Protein AF-A0A227ITV8-F1 (afdb_monomer_lite)

Radius of gyration: 12.88 Å; chains: 1; bounding box: 32×25×30 Å

pLDDT: mean 78.88, std 14.53, range [44.91, 95.75]

Organism: Vibrio parahaemolyticus (NCBI:txid670)

Secondary structure (DSSP, 8-state):
--HHHHHTTSPTT-EEEEEEE-TTS-EEEEEEEEEEEETTTEEEEPPPS--HHHHHHH--TT-EEEEEE--SSSS-------

Structure (mmCIF, N/CA/C/O backbone):
data_AF-A0A227ITV8-F1
#
_entry.id   AF-A0A227ITV8-F1
#
loop_
_atom_site.group_PDB
_atom_site.id
_atom_site.type_symbol
_atom_site.label_atom_id
_atom_site.label_alt_id
_atom_site.label_comp_id
_atom_site.label_asym_id
_atom_site.label_entity_id
_atom_site.label_seq_id
_atom_site.pdbx_PDB_ins_code
_atom_site.Cartn_x
_atom_site.Cartn_y
_atom_site.Cartn_z
_atom_site.occupancy
_atom_site.B_iso_or_equiv
_atom_site.auth_seq_id
_atom_site.auth_comp_id
_atom_site.auth_asym_id
_atom_site.auth_atom_id
_atom_site.pdbx_PDB_model_num
ATOM 1 N N . LEU A 1 1 ? 3.438 13.888 -13.859 1.00 44.97 1 LEU A N 1
ATOM 2 C CA . LEU A 1 1 ? 3.723 12.440 -13.880 1.00 44.97 1 LEU A CA 1
ATOM 3 C C . LEU A 1 1 ? 2.394 11.711 -13.874 1.00 44.97 1 LEU A C 1
ATOM 5 O O . LEU A 1 1 ? 1.586 11.995 -12.998 1.00 44.97 1 LEU A O 1
ATOM 9 N N . ASN A 1 2 ? 2.130 10.884 -14.884 1.00 51.66 2 ASN A N 1
ATOM 10 C CA . ASN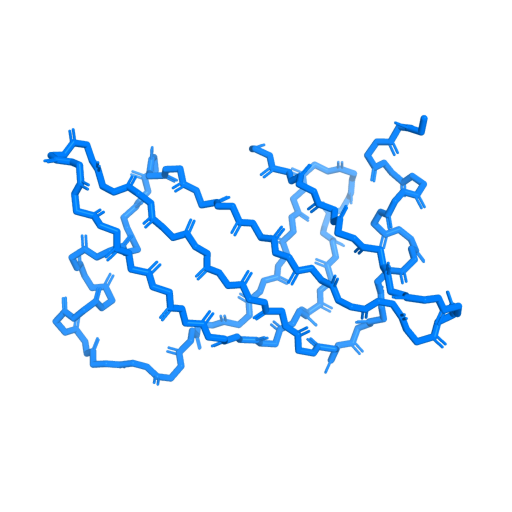 A 1 2 ? 0.974 9.988 -14.859 1.00 51.66 2 ASN A CA 1
ATOM 11 C C . ASN A 1 2 ? 1.294 8.789 -13.932 1.00 51.66 2 ASN A C 1
ATOM 13 O O . ASN A 1 2 ? 2.459 8.545 -13.612 1.00 51.66 2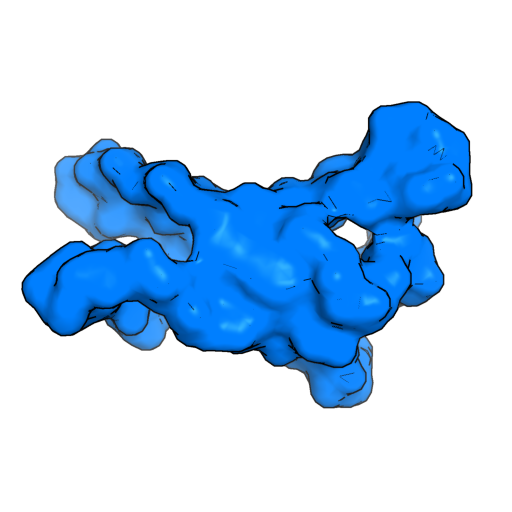 ASN A O 1
ATOM 17 N N . SER A 1 3 ? 0.274 8.068 -13.465 1.00 56.53 3 SER A N 1
ATOM 18 C CA . SER A 1 3 ? 0.443 6.929 -12.547 1.00 56.53 3 SER A CA 1
ATOM 19 C C . SER A 1 3 ? 1.302 5.808 -13.148 1.00 56.53 3 SER A C 1
ATOM 21 O O . SER A 1 3 ? 2.050 5.153 -12.429 1.00 56.53 3 SER A O 1
ATOM 23 N N . THR A 1 4 ? 1.246 5.630 -14.469 1.00 58.75 4 THR A N 1
ATOM 24 C CA . THR A 1 4 ? 1.982 4.603 -15.218 1.00 58.75 4 THR A CA 1
ATOM 25 C C . THR A 1 4 ? 3.499 4.811 -15.160 1.00 58.75 4 THR A C 1
ATOM 27 O O . THR A 1 4 ? 4.237 3.869 -14.879 1.00 58.75 4 THR A O 1
ATOM 30 N N . ASP A 1 5 ? 3.968 6.047 -15.346 1.00 59.38 5 ASP A N 1
ATOM 31 C CA . ASP A 1 5 ? 5.391 6.406 -15.293 1.00 59.38 5 ASP A CA 1
ATOM 32 C C . ASP A 1 5 ? 5.949 6.242 -13.877 1.00 59.38 5 ASP A C 1
ATOM 34 O O . ASP A 1 5 ? 7.117 5.914 -13.691 1.00 59.38 5 ASP A O 1
ATOM 38 N N . ALA A 1 6 ? 5.103 6.465 -12.871 1.00 62.97 6 ALA A N 1
ATOM 39 C CA . ALA A 1 6 ? 5.467 6.326 -11.474 1.00 62.97 6 ALA A CA 1
ATOM 40 C C . ALA A 1 6 ? 5.607 4.844 -11.086 1.00 62.97 6 ALA A C 1
ATOM 42 O O . ALA A 1 6 ? 6.631 4.450 -10.535 1.00 62.97 6 ALA A O 1
ATOM 43 N N . MET A 1 7 ? 4.631 4.001 -11.441 1.00 63.66 7 MET A N 1
ATOM 44 C CA . MET A 1 7 ? 4.654 2.563 -11.138 1.00 63.66 7 MET A CA 1
ATOM 45 C C . MET A 1 7 ? 5.817 1.827 -11.814 1.00 63.66 7 MET A C 1
ATOM 47 O O . MET A 1 7 ? 6.385 0.920 -11.213 1.00 63.66 7 MET A O 1
ATOM 51 N N . ALA A 1 8 ? 6.238 2.259 -13.008 1.00 64.19 8 ALA A N 1
ATOM 52 C CA . ALA A 1 8 ? 7.424 1.725 -13.683 1.00 64.19 8 ALA A CA 1
ATOM 53 C C . ALA A 1 8 ? 8.742 1.968 -12.914 1.00 64.19 8 ALA A C 1
ATOM 55 O O . ALA A 1 8 ? 9.760 1.353 -13.231 1.00 64.19 8 ALA A O 1
ATOM 56 N N . MET A 1 9 ? 8.744 2.862 -11.918 1.00 67.62 9 MET A N 1
ATOM 57 C CA . MET A 1 9 ? 9.905 3.134 -11.065 1.00 67.62 9 MET A CA 1
ATOM 58 C C . MET A 1 9 ? 9.948 2.280 -9.791 1.00 67.62 9 MET A C 1
ATOM 60 O O . MET A 1 9 ? 10.942 2.357 -9.063 1.00 67.62 9 MET A O 1
ATOM 64 N N . VAL A 1 10 ? 8.908 1.489 -9.501 1.00 71.94 10 VAL A N 1
ATOM 65 C CA . VAL A 1 10 ? 8.897 0.557 -8.364 1.00 71.94 10 VAL A CA 1
ATOM 66 C C . VAL A 1 10 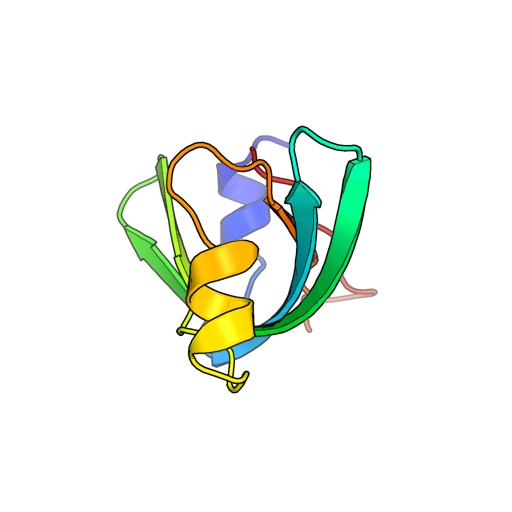? 9.457 -0.780 -8.809 1.00 71.94 10 VAL A C 1
ATOM 68 O O . VAL A 1 10 ? 8.972 -1.388 -9.761 1.00 71.94 10 VAL A O 1
ATOM 71 N N . GLU A 1 11 ? 10.480 -1.245 -8.107 1.00 74.81 11 GLU A N 1
ATOM 72 C CA . GLU A 1 11 ? 11.067 -2.552 -8.364 1.00 74.81 11 GLU A CA 1
ATOM 73 C C . GLU A 1 11 ? 10.164 -3.658 -7.808 1.00 74.81 11 GLU A C 1
ATOM 75 O O . GLU A 1 11 ? 9.632 -3.542 -6.700 1.00 74.81 11 GLU A O 1
ATOM 80 N N . HIS A 1 12 ? 9.977 -4.740 -8.564 1.00 82.44 12 HIS A N 1
ATOM 81 C CA . HIS A 1 12 ? 9.285 -5.916 -8.042 1.00 82.44 12 HIS A CA 1
ATOM 82 C C . HIS A 1 12 ? 10.046 -6.462 -6.823 1.00 82.44 12 HIS A C 1
ATOM 84 O O . HIS A 1 12 ? 11.274 -6.467 -6.793 1.00 82.44 12 HIS A O 1
ATOM 90 N N . GLY A 1 13 ? 9.342 -6.949 -5.809 1.00 82.25 13 GLY A N 1
ATOM 91 C CA . GLY A 1 13 ? 9.969 -7.423 -4.575 1.00 82.25 13 GLY A CA 1
ATOM 92 C C . GLY A 1 13 ? 10.438 -6.312 -3.629 1.00 82.25 13 GLY A C 1
ATOM 93 O O . GLY A 1 13 ? 10.993 -6.624 -2.579 1.00 82.25 13 GLY A O 1
ATOM 94 N N . SER A 1 14 ? 10.229 -5.034 -3.963 1.00 85.38 14 SER A N 1
ATOM 95 C CA . SER A 1 14 ? 10.546 -3.931 -3.049 1.00 85.38 14 SER A CA 1
ATOM 96 C C . SER A 1 14 ? 9.565 -3.866 -1.877 1.00 85.38 14 SER A C 1
ATOM 98 O O . SER A 1 14 ? 8.386 -4.217 -1.999 1.00 85.38 14 SER A O 1
ATOM 100 N N . GLU A 1 15 ? 10.053 -3.394 -0.730 1.00 87.81 15 GLU A N 1
ATOM 101 C CA . GLU A 1 15 ? 9.206 -3.136 0.431 1.00 87.81 15 GLU A CA 1
ATOM 102 C C . GLU A 1 15 ? 8.374 -1.864 0.210 1.00 87.81 15 GLU A C 1
ATOM 104 O O . GLU A 1 15 ? 8.875 -0.814 -0.206 1.00 87.81 15 GLU A O 1
ATOM 109 N N . VAL A 1 16 ? 7.084 -1.954 0.527 1.00 87.81 16 VAL A N 1
ATOM 110 C CA . VAL A 1 16 ? 6.135 -0.843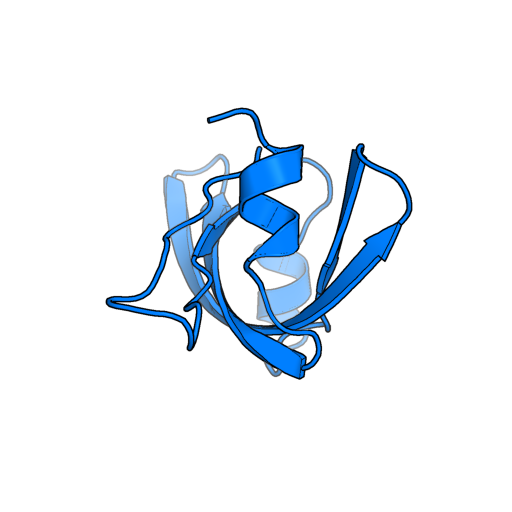 0.488 1.00 87.81 16 VAL A CA 1
ATOM 111 C C . VAL A 1 16 ? 5.472 -0.656 1.843 1.00 87.81 16 VAL A C 1
ATOM 113 O O . VAL A 1 16 ? 5.151 -1.609 2.547 1.00 87.81 16 VAL A O 1
ATOM 116 N N . THR A 1 17 ? 5.224 0.597 2.210 1.00 90.50 17 THR A N 1
ATOM 117 C CA . THR A 1 17 ? 4.437 0.949 3.394 1.00 90.50 17 THR A CA 1
ATOM 118 C C . THR A 1 17 ? 2.976 1.141 3.009 1.00 90.50 17 THR A C 1
ATOM 120 O O . THR A 1 17 ? 2.658 1.941 2.130 1.00 90.50 17 THR A O 1
ATOM 123 N N . LEU A 1 18 ? 2.080 0.456 3.710 1.00 90.38 18 LEU A N 1
ATOM 124 C CA . LEU A 1 18 ? 0.631 0.547 3.571 1.00 90.38 18 LEU A CA 1
ATOM 125 C C . LEU A 1 18 ? 0.080 1.373 4.731 1.00 90.38 18 LEU A C 1
ATOM 127 O O . LEU A 1 18 ? 0.268 1.017 5.890 1.00 90.38 18 LEU A O 1
ATOM 131 N N . ASN A 1 19 ? -0.603 2.475 4.430 1.00 91.19 19 ASN A N 1
ATOM 132 C CA . ASN A 1 19 ? -1.276 3.312 5.418 1.00 91.19 19 ASN A CA 1
ATOM 133 C C . ASN A 1 19 ? -2.784 3.309 5.160 1.00 91.19 19 ASN A C 1
ATOM 135 O O . ASN A 1 19 ? -3.291 4.015 4.282 1.00 91.19 19 ASN A O 1
ATOM 139 N N . VAL A 1 20 ? -3.486 2.497 5.939 1.00 89.62 20 VAL A N 1
ATOM 140 C CA . VAL A 1 20 ? -4.932 2.307 5.883 1.00 89.62 20 VAL A CA 1
ATOM 141 C C . VAL A 1 20 ? -5.610 3.349 6.765 1.00 89.62 20 VAL A C 1
ATOM 143 O O . VAL A 1 20 ? -5.232 3.541 7.921 1.00 89.62 20 VAL A O 1
ATOM 146 N N . THR A 1 21 ? -6.649 4.003 6.245 1.00 88.00 21 THR A N 1
ATOM 147 C CA . THR A 1 21 ? -7.573 4.799 7.066 1.00 88.00 21 THR A CA 1
ATOM 148 C C . THR A 1 21 ? -8.973 4.211 6.956 1.00 88.00 21 THR A C 1
ATOM 150 O O . THR A 1 21 ? -9.596 4.256 5.898 1.00 88.00 21 THR A O 1
ATOM 153 N N . THR A 1 22 ? -9.460 3.647 8.059 1.00 87.81 22 THR A N 1
ATOM 154 C CA . THR A 1 22 ? -10.814 3.084 8.142 1.00 87.81 22 THR A CA 1
ATOM 155 C C . THR A 1 22 ? -11.880 4.191 8.070 1.00 87.81 22 THR A C 1
ATOM 157 O O . THR A 1 22 ? -11.590 5.342 8.417 1.00 87.81 22 THR A O 1
ATOM 160 N N . PRO A 1 23 ? -13.138 3.880 7.696 1.00 83.25 23 PRO A N 1
ATOM 161 C CA . PRO A 1 23 ? -14.227 4.864 7.649 1.00 83.25 23 PRO A CA 1
ATOM 162 C C . PRO A 1 23 ? -14.519 5.554 8.990 1.00 83.25 23 PRO A C 1
ATOM 164 O O . PRO A 1 23 ? -15.006 6.681 9.012 1.00 83.25 23 PRO A O 1
ATOM 167 N N . VAL A 1 24 ? -14.195 4.895 10.106 1.00 87.38 24 VAL A N 1
ATOM 168 C CA . VAL A 1 24 ? -14.333 5.443 11.467 1.00 87.38 24 VAL A CA 1
ATOM 169 C C . VAL A 1 24 ? -13.131 6.297 11.897 1.00 87.38 24 VAL A C 1
ATOM 171 O O . VAL A 1 24 ? -13.088 6.783 13.023 1.00 87.38 24 VAL A O 1
ATOM 174 N N . GLY A 1 25 ? -12.153 6.507 11.008 1.00 84.31 25 GLY A N 1
ATOM 175 C CA . GLY A 1 25 ? -10.993 7.373 11.227 1.00 84.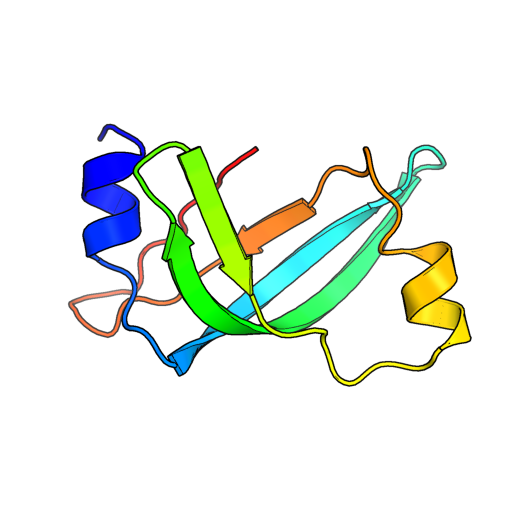31 25 GLY A CA 1
ATOM 176 C C . GLY A 1 25 ? -9.782 6.690 11.867 1.00 84.31 25 GLY A C 1
ATOM 177 O O . GLY A 1 25 ? -8.736 7.327 12.002 1.00 84.31 25 GLY A O 1
ATOM 178 N N . THR A 1 26 ? -9.875 5.405 12.223 1.00 90.00 26 THR A N 1
ATOM 179 C CA . THR A 1 26 ? -8.734 4.635 12.740 1.00 90.00 26 THR A CA 1
ATOM 180 C C . THR A 1 26 ? -7.689 4.460 11.647 1.00 90.00 26 THR A C 1
ATOM 182 O O . THR A 1 26 ? -8.026 4.077 10.522 1.00 90.00 26 THR A O 1
ATOM 185 N N . LYS A 1 27 ? -6.427 4.734 11.988 1.00 90.06 27 LYS A N 1
ATOM 186 C CA . LYS A 1 27 ? -5.278 4.591 11.092 1.00 90.06 27 LYS A CA 1
ATOM 187 C C . LYS A 1 27 ? -4.484 3.345 11.446 1.00 90.06 27 LYS A C 1
ATOM 189 O O . LYS A 1 27 ? -4.258 3.083 12.624 1.00 90.06 27 LYS A O 1
ATOM 194 N N . PHE A 1 28 ? -4.018 2.642 10.427 1.00 92.50 28 PHE A N 1
ATOM 195 C CA . PHE A 1 28 ? -3.163 1.474 10.572 1.00 92.50 28 PHE A CA 1
ATOM 196 C C . PHE A 1 28 ? -2.028 1.539 9.558 1.00 92.50 28 PHE A C 1
ATOM 198 O O . PHE A 1 28 ? -2.257 1.834 8.385 1.00 92.50 28 PHE A O 1
ATOM 205 N N . ILE A 1 29 ? -0.801 1.302 10.020 1.00 92.94 29 ILE A N 1
ATOM 206 C CA . ILE A 1 29 ? 0.399 1.342 9.186 1.00 92.94 29 ILE A CA 1
ATOM 207 C C . ILE A 1 29 ? 1.091 -0.009 9.291 1.00 92.94 29 ILE A C 1
ATOM 209 O O . ILE A 1 29 ? 1.356 -0.481 10.392 1.00 92.94 29 ILE A O 1
ATOM 213 N N . THR A 1 30 ? 1.400 -0.604 8.146 1.00 93.88 30 THR A N 1
ATOM 214 C CA . THR A 1 30 ? 2.172 -1.846 8.052 1.00 93.88 30 THR A CA 1
ATOM 215 C C . THR A 1 30 ? 3.058 -1.826 6.809 1.00 93.88 30 THR A C 1
ATOM 217 O O . THR A 1 30 ? 2.913 -0.939 5.962 1.00 93.88 30 THR A O 1
ATOM 220 N N . THR A 1 31 ? 3.980 -2.775 6.689 1.00 93.00 31 THR A N 1
ATOM 221 C CA . THR A 1 31 ? 4.791 -2.976 5.484 1.00 93.00 31 THR A CA 1
ATOM 222 C C . THR A 1 31 ? 4.425 -4.284 4.794 1.00 93.00 31 THR A C 1
ATOM 224 O O . THR A 1 31 ? 3.893 -5.209 5.409 1.00 93.00 31 THR A O 1
ATOM 227 N N . SER A 1 32 ? 4.649 -4.334 3.485 1.00 92.69 32 SER A N 1
ATOM 228 C CA . SER A 1 32 ? 4.497 -5.545 2.683 1.00 92.69 32 SER A CA 1
ATOM 229 C C . SER A 1 32 ? 5.390 -5.490 1.444 1.00 92.69 32 SER A C 1
ATOM 231 O O . SER A 1 32 ? 6.052 -4.484 1.190 1.00 92.69 32 SER A O 1
ATOM 233 N N . THR A 1 33 ? 5.390 -6.558 0.659 1.00 90.94 33 THR A N 1
ATOM 234 C CA . THR A 1 33 ? 6.163 -6.675 -0.577 1.00 90.94 33 THR A CA 1
ATOM 235 C C . THR A 1 33 ? 5.314 -6.274 -1.778 1.00 90.94 33 THR A C 1
ATOM 237 O O . THR A 1 33 ? 4.210 -6.787 -1.980 1.00 90.94 33 THR A O 1
ATOM 240 N N . PHE A 1 34 ? 5.830 -5.389 -2.627 1.00 88.25 34 PHE A N 1
ATOM 241 C CA . PHE A 1 34 ? 5.219 -5.105 -3.920 1.00 88.25 34 PHE A CA 1
ATOM 242 C C . PHE A 1 34 ? 5.520 -6.222 -4.920 1.00 88.25 34 PHE A C 1
ATOM 244 O O . PHE A 1 34 ? 6.677 -6.500 -5.223 1.00 88.25 34 PHE A O 1
ATOM 251 N N . VAL A 1 35 ? 4.480 -6.846 -5.471 1.00 88.62 35 VAL A N 1
ATOM 252 C CA . VAL A 1 35 ? 4.624 -7.936 -6.448 1.00 88.62 35 VAL A CA 1
ATOM 253 C C . VAL A 1 35 ? 4.747 -7.378 -7.863 1.00 88.62 35 VAL A C 1
ATOM 255 O O . VAL A 1 35 ? 5.584 -7.830 -8.641 1.00 88.62 35 VAL A O 1
ATOM 258 N N . GLY A 1 36 ? 3.925 -6.386 -8.210 1.00 82.62 36 GLY A N 1
ATOM 259 C CA . GLY A 1 36 ? 3.928 -5.791 -9.542 1.00 82.62 36 GLY A CA 1
ATOM 260 C C . GLY A 1 36 ? 2.614 -5.108 -9.898 1.00 82.62 36 GLY A C 1
ATOM 261 O O . GLY A 1 36 ? 1.806 -4.765 -9.036 1.00 82.62 36 GLY A O 1
ATOM 262 N N . CYS A 1 37 ? 2.384 -4.918 -11.194 1.00 81.75 37 CYS A N 1
ATOM 263 C CA . CYS A 1 37 ? 1.134 -4.376 -11.718 1.00 81.75 37 CYS A CA 1
ATOM 264 C C . CYS A 1 37 ? 0.529 -5.353 -12.714 1.00 81.75 37 CYS A C 1
ATOM 266 O O . CYS A 1 37 ? 1.226 -5.871 -13.586 1.00 81.75 37 CYS A O 1
ATOM 268 N N . HIS A 1 38 ? -0.777 -5.571 -12.616 1.00 80.25 38 HIS A N 1
ATOM 269 C CA . HIS A 1 38 ? -1.526 -6.205 -13.686 1.00 80.25 38 HIS A CA 1
ATOM 270 C C . HIS A 1 38 ? -2.140 -5.105 -14.545 1.00 80.25 38 HIS A C 1
ATOM 272 O O . HIS A 1 38 ? -3.025 -4.376 -14.090 1.00 80.25 38 HIS A O 1
ATOM 278 N N . SER A 1 39 ? -1.685 -4.995 -15.796 1.00 77.62 39 SER A N 1
ATOM 279 C CA . SER A 1 39 ? -2.014 -3.883 -16.702 1.00 77.62 39 SER A CA 1
ATOM 280 C C . SER A 1 39 ? -1.664 -2.507 -16.092 1.00 77.62 39 SER A C 1
ATOM 282 O O . SER A 1 39 ? -0.757 -2.417 -15.269 1.00 77.62 39 SER A O 1
ATOM 284 N N . ASN A 1 40 ? -2.363 -1.435 -16.484 1.00 71.62 40 ASN A N 1
ATOM 285 C CA . ASN A 1 40 ? -2.126 -0.070 -15.983 1.00 71.62 40 ASN A CA 1
ATOM 286 C C . ASN A 1 40 ? -3.065 0.331 -14.828 1.00 71.62 40 ASN A C 1
ATOM 288 O O . ASN A 1 40 ? -3.070 1.489 -14.417 1.00 71.62 40 ASN A O 1
ATOM 292 N N . ASN A 1 41 ? -3.888 -0.600 -14.333 1.00 73.06 41 ASN A N 1
ATOM 293 C CA . ASN A 1 41 ? -5.022 -0.278 -13.460 1.00 73.06 41 ASN A CA 1
ATOM 294 C C . ASN A 1 41 ? -4.981 -0.961 -12.090 1.00 73.06 41 ASN A C 1
ATOM 296 O O . ASN A 1 41 ? -5.802 -0.633 -11.237 1.00 73.06 41 ASN A O 1
ATOM 300 N N . THR A 1 42 ? -4.084 -1.923 -11.861 1.00 79.12 42 THR A N 1
ATOM 301 C CA . THR A 1 42 ? -4.092 -2.706 -10.620 1.00 79.12 42 THR A CA 1
ATOM 302 C C . THR A 1 42 ? -2.678 -2.983 -10.139 1.00 79.12 42 THR A C 1
ATOM 304 O O . THR A 1 42 ? -1.868 -3.547 -10.872 1.00 79.12 42 THR A O 1
ATOM 307 N N . ALA A 1 43 ? -2.399 -2.614 -8.890 1.00 81.75 43 ALA A N 1
ATOM 308 C CA . ALA A 1 43 ? -1.193 -3.006 -8.173 1.00 81.75 43 ALA A CA 1
ATOM 309 C C . ALA A 1 43 ? -1.435 -4.319 -7.419 1.00 81.75 43 ALA A C 1
ATOM 311 O O . ALA A 1 43 ? -2.495 -4.509 -6.826 1.00 81.75 43 ALA A O 1
ATOM 312 N N . LEU A 1 44 ? -0.442 -5.204 -7.426 1.00 87.31 44 LEU A N 1
ATOM 313 C CA . LEU A 1 44 ? -0.414 -6.420 -6.626 1.00 87.31 44 LEU A CA 1
ATOM 314 C C . LEU A 1 44 ? 0.623 -6.247 -5.519 1.00 87.31 44 LEU A C 1
ATOM 316 O O . LEU A 1 44 ? 1.784 -5.929 -5.781 1.00 87.31 44 LEU A O 1
ATOM 320 N N . ILE A 1 45 ? 0.188 -6.458 -4.283 1.00 89.25 45 ILE A N 1
ATOM 321 C CA . ILE A 1 45 ? 0.998 -6.378 -3.069 1.00 89.25 45 ILE A CA 1
ATOM 322 C C . ILE A 1 45 ? 0.706 -7.647 -2.276 1.00 89.25 45 ILE A C 1
ATOM 324 O O . ILE A 1 45 ? -0.441 -8.095 -2.233 1.00 89.25 45 ILE A O 1
ATOM 328 N N . GLU A 1 46 ? 1.734 -8.241 -1.682 1.00 92.31 46 GLU A N 1
ATOM 329 C CA . GLU A 1 46 ? 1.557 -9.395 -0.808 1.00 92.31 46 GLU A CA 1
ATOM 330 C C . GLU A 1 46 ? 0.692 -9.028 0.404 1.00 92.31 46 GLU A C 1
ATOM 332 O O . GLU A 1 46 ? 0.628 -7.871 0.838 1.00 92.31 46 GLU A O 1
ATOM 337 N N . VAL A 1 47 ? 0.009 -10.020 0.969 1.00 91.12 47 VAL A N 1
ATOM 338 C CA . VAL A 1 47 ? -0.721 -9.819 2.222 1.00 91.12 47 VAL A CA 1
ATOM 339 C C . VAL A 1 47 ? 0.308 -9.525 3.322 1.00 91.12 47 VAL A C 1
ATOM 341 O O . VAL A 1 47 ? 1.235 -10.319 3.491 1.00 91.12 47 VAL A O 1
ATOM 344 N N . PRO A 1 48 ? 0.190 -8.399 4.052 1.00 92.94 48 PRO A N 1
ATOM 345 C CA . PRO A 1 48 ? 1.150 -8.055 5.091 1.00 92.94 48 PRO A CA 1
ATOM 346 C C . PRO A 1 48 ? 1.132 -9.106 6.203 1.00 92.94 48 PRO A C 1
ATOM 348 O O . PRO A 1 48 ? 0.084 -9.664 6.529 1.00 92.94 48 PRO A O 1
ATOM 351 N N . ASN A 1 49 ? 2.288 -9.349 6.818 1.00 94.38 49 ASN A N 1
ATOM 352 C CA . ASN A 1 49 ? 2.411 -10.290 7.928 1.00 94.38 49 ASN A CA 1
ATOM 353 C C . ASN A 1 49 ? 1.860 -9.674 9.228 1.00 94.38 49 ASN A C 1
ATOM 355 O O . ASN A 1 49 ? 2.607 -9.153 10.055 1.00 94.38 49 ASN A O 1
ATOM 359 N N . ILE A 1 50 ? 0.536 -9.686 9.364 1.00 94.06 50 ILE A N 1
ATOM 360 C CA . ILE A 1 50 ? -0.226 -9.153 10.501 1.00 94.06 50 ILE A CA 1
ATOM 361 C C . ILE A 1 50 ? -1.191 -10.219 11.028 1.00 94.06 50 ILE A C 1
ATOM 363 O O . ILE A 1 50 ? -1.354 -11.274 10.418 1.00 94.06 50 ILE A O 1
ATOM 367 N N . SER A 1 51 ? -1.830 -9.960 12.171 1.00 95.75 51 SER A N 1
ATOM 368 C CA . SER A 1 51 ? -2.818 -10.891 12.720 1.00 95.75 51 SER A CA 1
ATOM 369 C C . SER A 1 51 ? -4.042 -11.022 11.800 1.00 95.75 51 SER A C 1
ATOM 371 O O . SER A 1 51 ? -4.429 -10.067 11.125 1.00 95.75 51 SER A O 1
ATOM 373 N N . ASP A 1 52 ? -4.699 -12.185 11.811 1.00 93.69 52 ASP A N 1
ATOM 374 C CA . ASP A 1 52 ? -5.946 -12.395 11.058 1.00 93.69 52 ASP A CA 1
ATOM 375 C C . ASP A 1 52 ? -7.058 -11.418 11.480 1.00 93.69 52 ASP A C 1
ATOM 377 O O . ASP A 1 52 ? -7.931 -11.076 10.679 1.00 93.69 52 ASP A O 1
ATOM 381 N N . GLU A 1 53 ? -7.048 -10.980 12.743 1.00 94.19 53 GLU A N 1
ATOM 382 C CA . GLU A 1 53 ? -7.987 -9.988 13.273 1.00 94.19 53 GLU A CA 1
ATOM 383 C C . GLU A 1 53 ? -7.730 -8.606 12.662 1.00 94.19 53 GLU A C 1
ATOM 385 O O . GLU A 1 53 ? -8.660 -7.989 12.136 1.00 94.19 53 GLU A O 1
ATOM 390 N N . ASP A 1 54 ? -6.471 -8.160 12.641 1.00 92.81 54 ASP A N 1
ATOM 391 C CA . ASP A 1 54 ? -6.077 -6.893 12.018 1.00 92.81 54 ASP A CA 1
ATOM 392 C C . ASP A 1 54 ? -6.321 -6.917 10.509 1.00 92.81 54 ASP A C 1
ATOM 394 O O . ASP A 1 54 ? -6.814 -5.939 9.943 1.00 92.81 54 ASP A O 1
ATOM 398 N N . LEU A 1 55 ? -6.036 -8.043 9.847 1.00 91.56 55 LEU A N 1
ATOM 399 C CA . LEU A 1 55 ? -6.294 -8.205 8.421 1.00 91.56 55 LEU A CA 1
ATOM 400 C C . LEU A 1 55 ? -7.785 -8.023 8.115 1.00 91.56 55 LEU A C 1
ATOM 402 O O . LEU A 1 55 ? -8.148 -7.220 7.258 1.00 91.56 55 LEU A O 1
ATOM 406 N N . LYS A 1 56 ? -8.665 -8.701 8.860 1.00 91.44 56 LYS A N 1
ATOM 407 C CA . LYS A 1 56 ? -10.123 -8.594 8.682 1.00 91.44 56 LYS A CA 1
ATOM 408 C C . LYS A 1 56 ? -10.674 -7.212 9.016 1.00 91.44 56 LYS A C 1
ATOM 410 O O . LYS A 1 56 ? -11.699 -6.830 8.452 1.00 91.44 56 LYS A O 1
ATOM 415 N N . PHE A 1 57 ? -10.047 -6.492 9.944 1.00 91.19 57 PHE A N 1
ATOM 416 C CA . PHE A 1 57 ? -10.512 -5.181 10.385 1.00 91.19 57 PHE A CA 1
ATOM 417 C C . PHE A 1 57 ? -10.025 -4.043 9.477 1.00 91.19 57 PHE A C 1
ATOM 419 O O . PHE A 1 57 ? -10.807 -3.156 9.140 1.00 91.19 57 PHE A O 1
ATOM 426 N N . TYR A 1 58 ? -8.754 -4.062 9.064 1.00 89.94 58 TYR A N 1
ATOM 427 C CA . TYR A 1 58 ? -8.128 -2.971 8.311 1.00 89.94 58 TYR A CA 1
ATOM 428 C C . TYR A 1 58 ? -8.095 -3.204 6.793 1.00 89.94 58 TYR A C 1
ATOM 430 O O . TYR A 1 58 ? -8.123 -2.235 6.040 1.00 89.94 58 TYR A O 1
ATOM 438 N N . PHE A 1 59 ? -8.072 -4.447 6.309 1.00 89.44 59 PHE A N 1
ATOM 439 C CA . PHE A 1 59 ? -7.933 -4.754 4.877 1.00 89.44 59 PHE A CA 1
ATOM 440 C C . PHE A 1 59 ? -9.244 -5.258 4.275 1.00 89.44 59 PHE A C 1
ATOM 442 O O . PHE A 1 59 ? -9.325 -6.358 3.732 1.00 89.44 59 PHE A O 1
ATOM 4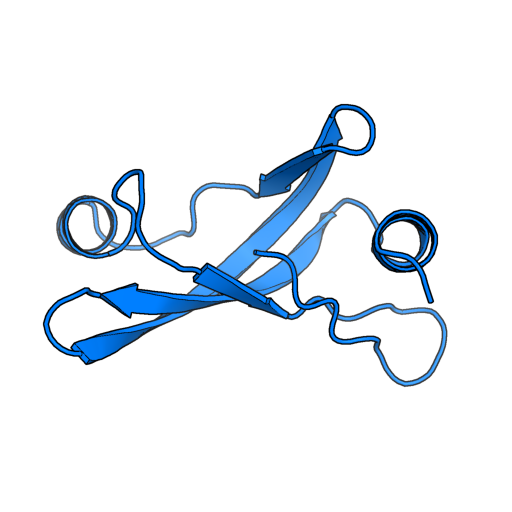49 N N . GLN A 1 60 ? -10.286 -4.432 4.374 1.00 87.44 60 GLN A N 1
ATOM 450 C CA . GLN A 1 60 ? -11.574 -4.693 3.733 1.00 87.44 60 GLN A CA 1
ATOM 451 C C . GLN A 1 60 ? -11.658 -4.033 2.357 1.00 87.44 60 GLN A C 1
ATOM 453 O O . GLN A 1 60 ? -11.153 -2.927 2.143 1.00 87.44 60 GLN A O 1
ATOM 458 N N . GLU A 1 61 ? -12.337 -4.697 1.425 1.00 84.75 61 GLU A N 1
ATOM 459 C CA . GLU A 1 61 ? -12.631 -4.121 0.115 1.00 84.75 61 GLU A CA 1
ATOM 460 C C . GLU A 1 61 ? -13.364 -2.777 0.265 1.00 84.75 61 GLU A C 1
ATOM 462 O O . GLU A 1 61 ? -14.289 -2.628 1.065 1.00 84.75 61 GLU A O 1
ATOM 467 N N . GLY A 1 62 ? -12.924 -1.774 -0.498 1.00 81.56 62 GLY A N 1
ATOM 468 C CA . GLY A 1 62 ? -13.459 -0.411 -0.439 1.00 81.56 62 GLY A CA 1
ATOM 469 C C . GLY A 1 62 ? -12.787 0.511 0.584 1.00 81.56 62 GLY A C 1
ATOM 470 O O . GLY A 1 62 ? -13.078 1.709 0.582 1.00 81.56 62 GLY A O 1
ATOM 471 N N . PHE A 1 63 ? -11.875 0.012 1.429 1.00 82.75 63 PHE A N 1
ATOM 472 C CA . PHE A 1 63 ? -11.077 0.879 2.300 1.00 82.75 63 PHE A CA 1
ATOM 473 C C . PHE A 1 63 ? -9.989 1.592 1.501 1.00 82.75 63 PHE A C 1
ATOM 475 O O . PHE A 1 63 ? -9.348 1.022 0.620 1.00 82.75 63 PHE A O 1
ATOM 482 N N . TRP A 1 64 ? -9.756 2.858 1.843 1.00 80.81 64 TRP A N 1
ATOM 483 C CA . TRP A 1 64 ? -8.698 3.644 1.224 1.00 80.81 64 TRP A CA 1
ATOM 484 C C . TRP A 1 64 ? -7.351 3.305 1.859 1.00 80.81 64 TRP A C 1
ATOM 486 O O . TRP A 1 64 ? -7.166 3.450 3.074 1.00 80.81 64 TRP A O 1
ATOM 496 N N . ILE A 1 65 ? -6.398 2.904 1.020 1.00 85.00 65 ILE A N 1
ATOM 497 C CA . ILE A 1 65 ? -5.034 2.574 1.429 1.00 85.00 65 ILE A CA 1
ATOM 498 C C . ILE A 1 65 ? -4.076 3.501 0.694 1.00 85.00 65 ILE A C 1
ATOM 500 O O . ILE A 1 65 ? -4.031 3.526 -0.530 1.00 85.00 65 ILE A O 1
ATOM 504 N N . ASN A 1 66 ? -3.288 4.260 1.451 1.00 84.94 66 ASN A N 1
ATOM 505 C CA . ASN A 1 66 ? -2.194 5.041 0.897 1.00 84.94 66 ASN A CA 1
ATOM 506 C C . ASN A 1 66 ? -0.939 4.176 0.883 1.00 84.94 66 ASN A C 1
ATOM 508 O O . ASN A 1 66 ? -0.426 3.817 1.944 1.00 84.94 66 ASN A O 1
ATOM 512 N N . VAL A 1 67 ? -0.432 3.873 -0.305 1.00 83.19 67 VAL A N 1
ATOM 513 C CA . VAL A 1 67 ? 0.793 3.091 -0.466 1.00 83.19 67 VAL A CA 1
ATOM 514 C C . VAL A 1 67 ? 1.978 4.026 -0.676 1.00 83.19 67 VAL A C 1
ATOM 516 O O . VAL A 1 67 ? 1.908 4.985 -1.444 1.00 83.19 67 VAL A O 1
ATOM 519 N N . LYS A 1 68 ? 3.080 3.762 0.025 1.00 84.44 68 LYS A N 1
ATOM 520 C CA . LYS A 1 68 ? 4.369 4.416 -0.198 1.00 84.44 68 LYS A CA 1
ATOM 521 C C . LYS A 1 68 ? 5.373 3.360 -0.626 1.00 84.44 68 LYS A C 1
ATOM 523 O O . LYS A 1 68 ? 5.671 2.456 0.146 1.00 84.44 68 LYS A O 1
ATOM 528 N N . ALA A 1 69 ? 5.878 3.489 -1.843 1.00 77.69 69 ALA A N 1
ATOM 529 C CA . ALA A 1 69 ? 6.990 2.689 -2.327 1.00 77.69 69 ALA A CA 1
ATOM 530 C C . ALA A 1 69 ? 8.298 3.470 -2.195 1.00 77.69 69 ALA A C 1
ATOM 532 O O . ALA A 1 69 ? 8.294 4.702 -2.171 1.00 77.69 69 ALA A O 1
ATOM 533 N N . TYR A 1 70 ? 9.412 2.750 -2.119 1.00 71.75 70 TYR A N 1
ATOM 534 C CA . TYR A 1 70 ? 10.746 3.329 -2.189 1.00 71.75 70 TYR A CA 1
ATOM 535 C C . TYR A 1 70 ? 11.405 2.829 -3.473 1.00 71.75 70 TYR A C 1
ATOM 537 O O . TYR A 1 70 ? 11.571 1.631 -3.674 1.00 71.75 70 TYR A O 1
ATOM 545 N N . SER A 1 71 ? 11.747 3.749 -4.374 1.00 65.06 71 SER A N 1
ATOM 546 C CA . SER A 1 71 ? 12.517 3.413 -5.572 1.00 65.06 71 SER A CA 1
ATOM 547 C C . SER A 1 71 ? 14.004 3.469 -5.242 1.00 65.06 71 SER A C 1
ATOM 549 O O . SER A 1 71 ? 14.486 4.494 -4.764 1.00 65.06 71 SER A O 1
ATOM 551 N N . HIS A 1 72 ? 14.742 2.400 -5.542 1.00 62.34 72 HIS A N 1
ATOM 552 C CA . HIS A 1 72 ? 16.202 2.378 -5.413 1.00 62.34 72 HIS A CA 1
ATOM 553 C C . HIS A 1 72 ? 16.915 3.234 -6.480 1.00 62.34 72 HIS A C 1
ATOM 555 O O . HIS A 1 72 ? 18.124 3.449 -6.399 1.00 62.34 72 HIS A O 1
ATOM 561 N N . ARG A 1 73 ? 16.185 3.762 -7.476 1.00 58.19 73 ARG A N 1
ATOM 562 C CA . ARG A 1 73 ? 16.699 4.759 -8.423 1.00 58.19 73 ARG A CA 1
ATOM 563 C C . ARG A 1 73 ? 16.468 6.172 -7.865 1.00 58.19 73 ARG A C 1
ATOM 565 O O . ARG A 1 73 ? 15.408 6.753 -8.070 1.00 58.19 73 ARG A O 1
ATOM 572 N N . GLY A 1 74 ? 17.471 6.741 -7.189 1.00 54.97 74 GLY A N 1
ATOM 573 C CA . GLY A 1 74 ? 17.439 8.119 -6.660 1.00 54.97 74 GLY A CA 1
ATOM 574 C C . GLY A 1 74 ? 17.064 8.215 -5.170 1.00 54.97 74 GLY A C 1
ATOM 575 O O . GLY A 1 74 ? 17.465 7.360 -4.391 1.00 54.97 74 GLY A O 1
ATOM 576 N N . GLU A 1 75 ? 16.316 9.256 -4.766 1.00 44.91 75 GLU A N 1
ATOM 577 C CA . GLU A 1 75 ? 15.923 9.542 -3.360 1.00 44.91 75 GLU A CA 1
ATOM 578 C C . GLU A 1 75 ? 14.674 8.774 -2.863 1.00 44.91 75 GLU A C 1
ATOM 580 O O . GLU A 1 75 ? 14.190 9.009 -1.756 1.00 44.91 75 GLU A O 1
ATOM 585 N N . GLY A 1 76 ? 14.142 7.840 -3.658 1.00 48.62 76 GLY A N 1
ATOM 586 C CA . GLY A 1 76 ? 12.874 7.166 -3.379 1.00 48.62 76 GLY A CA 1
ATOM 587 C C . GLY A 1 76 ? 11.661 7.996 -3.814 1.00 48.62 76 GLY A C 1
ATOM 588 O O . GLY A 1 76 ? 11.567 9.194 -3.562 1.00 48.62 76 GLY A O 1
ATOM 589 N N . ALA A 1 77 ? 10.710 7.362 -4.503 1.00 50.28 77 ALA A N 1
ATOM 590 C CA . ALA A 1 77 ? 9.507 8.017 -5.007 1.00 50.28 77 ALA A CA 1
ATOM 591 C C . ALA A 1 77 ? 8.273 7.488 -4.274 1.00 50.28 77 ALA A C 1
ATOM 593 O O . ALA A 1 77 ? 7.931 6.317 -4.406 1.00 50.28 77 ALA A O 1
ATOM 594 N N . VAL A 1 78 ? 7.567 8.359 -3.549 1.00 52.16 78 VAL A N 1
ATOM 595 C CA . VAL A 1 78 ? 6.250 8.025 -2.997 1.00 52.16 78 VAL A CA 1
ATOM 596 C C . VAL A 1 78 ? 5.241 8.059 -4.136 1.00 52.16 78 VAL A C 1
ATOM 598 O O . VAL A 1 78 ? 5.024 9.111 -4.736 1.00 52.16 78 VAL A O 1
ATOM 601 N N . ILE A 1 79 ? 4.622 6.918 -4.430 1.00 58.56 79 ILE A N 1
ATOM 602 C CA . ILE A 1 79 ? 3.630 6.792 -5.500 1.00 58.56 79 ILE A CA 1
ATOM 603 C C . ILE A 1 79 ? 2.270 6.600 -4.846 1.00 58.56 79 ILE A C 1
ATOM 605 O O . ILE A 1 79 ? 1.875 5.466 -4.574 1.00 58.56 79 ILE A O 1
ATOM 609 N N . PRO A 1 80 ? 1.561 7.698 -4.541 1.00 51.06 80 PRO A N 1
ATOM 610 C CA . PRO A 1 80 ? 0.211 7.594 -4.036 1.00 51.06 80 PRO A CA 1
ATOM 611 C C . PRO A 1 80 ? -0.683 7.120 -5.181 1.00 51.06 80 PRO A C 1
ATOM 613 O O . PRO A 1 80 ? -0.836 7.809 -6.191 1.00 51.06 80 PRO A O 1
ATOM 616 N N . PHE A 1 81 ? -1.284 5.949 -5.023 1.00 60.00 81 PHE A N 1
ATOM 617 C CA . PHE A 1 81 ? -2.399 5.522 -5.856 1.00 60.00 81 PHE A CA 1
ATOM 618 C C . PHE A 1 81 ? -3.634 5.312 -4.983 1.00 60.00 81 PHE A C 1
ATOM 620 O O . PHE A 1 81 ? -3.524 5.075 -3.779 1.00 60.00 81 PHE A O 1
ATOM 627 N N . ARG A 1 82 ? -4.795 5.505 -5.606 1.00 51.25 82 ARG A N 1
ATOM 628 C CA . ARG A 1 82 ? -6.123 5.435 -5.007 1.00 51.25 82 ARG A CA 1
ATOM 629 C C . ARG A 1 82 ? -6.905 4.321 -5.678 1.00 51.25 82 ARG A C 1
ATOM 631 O O . ARG A 1 82 ? -6.814 4.251 -6.923 1.00 51.25 82 ARG A O 1
#

InterPro domains:
  IPR012349 FMN-binding split barrel [G3DSA:2.30.110.10] (1-82)

Foldseek 3Di:
DDLQVQQVQFDFQFKKWKWWQDPVGDIDIFIWGWHGADPSPDTDTDDTPDDPVCCVVGVDPPTDIFMQTAGPPPRGDGRGDD

Sequence (82 aa):
LNSTDAMAMVEHGSEVTLNVTTPVGTKFITTSTFVGCHSNNTALIEVPNISDEDLKFYFQEGFWINVKAYSHRGEGAVIPFR